Protein AF-A0AAV6GDS0-F1 (afdb_monomer_lite)

Sequence (138 aa):
MDAKEGCFVAPHELSKVPKVHETLMNHQDGFQWICKDRSCRGMASVRKGTIFRRSRRSLQNHLEFIYRFSQGLIMRQVDLMDDGVAASSRTLTRMAATLRKVCVRAVNKLKRCGKMRVGGRRFVMLDESNFSHKRKVK

Secondary structure (DSSP, 8-state):
-----EEEE-GGGGGGS---------TTS--EEEE--TT---EEETTTTSTTTT-SS-HHHHHHHHHHHHT-----HHHHHHTTS-S-HHHHHHHHHHHHHHHHHHHHHHHHTTS---S-SSS----GGG--PPP---

Organism: NCBI:txid278164

pLDDT: mean 73.12, std 16.34, range [35.19, 92.81]

Radius of gyration: 20.36 Å; chains: 1; bounding box: 48×62×45 Å

Structure (mmCIF, N/CA/C/O backbone):
data_AF-A0AAV6GDS0-F1
#
_entry.id   AF-A0AAV6GDS0-F1
#
loop_
_atom_site.group_PDB
_atom_site.id
_atom_site.type_symbol
_atom_site.label_atom_id
_atom_site.label_alt_id
_atom_site.label_comp_id
_atom_site.label_asym_id
_atom_site.label_entity_id
_atom_site.label_seq_id
_atom_site.pdbx_PDB_ins_code
_atom_site.Cartn_x
_atom_site.Cartn_y
_atom_site.Cartn_z
_atom_site.occupancy
_atom_site.B_iso_or_equiv
_atom_site.auth_seq_id
_atom_site.auth_comp_id
_atom_site.auth_asym_id
_atom_site.auth_atom_id
_atom_site.pdbx_PDB_model_num
ATOM 1 N N . MET A 1 1 ? 9.641 17.141 11.673 1.00 35.38 1 MET A N 1
ATOM 2 C CA . MET A 1 1 ? 10.072 17.082 10.259 1.00 35.38 1 MET A CA 1
ATOM 3 C C . MET A 1 1 ? 9.003 17.790 9.467 1.00 35.38 1 MET A C 1
ATOM 5 O O . MET A 1 1 ? 8.058 17.161 9.003 1.00 35.38 1 MET A O 1
ATOM 9 N N . ASP A 1 2 ? 9.121 19.108 9.436 1.00 35.19 2 ASP A N 1
ATOM 10 C CA . ASP A 1 2 ? 8.213 20.001 8.736 1.00 35.19 2 ASP A CA 1
ATOM 11 C C . ASP A 1 2 ? 8.459 19.847 7.239 1.00 35.19 2 ASP A C 1
ATOM 13 O O . ASP A 1 2 ? 9.539 20.148 6.727 1.00 35.19 2 ASP A O 1
ATOM 17 N N . ALA A 1 3 ? 7.485 19.264 6.548 1.00 40.69 3 ALA A N 1
ATOM 18 C CA . ALA A 1 3 ? 7.530 19.120 5.106 1.00 40.69 3 ALA A CA 1
ATOM 19 C C . ALA A 1 3 ? 7.285 20.502 4.487 1.00 40.69 3 ALA A C 1
ATOM 21 O O . ALA A 1 3 ? 6.141 20.914 4.326 1.00 40.69 3 ALA A O 1
ATOM 22 N N . LYS A 1 4 ? 8.364 21.227 4.167 1.00 49.06 4 LYS A N 1
ATOM 23 C CA . LYS A 1 4 ? 8.289 22.384 3.267 1.00 49.06 4 LYS A CA 1
ATOM 24 C C . LYS A 1 4 ? 7.698 21.920 1.931 1.00 49.06 4 LYS A C 1
ATOM 26 O O . LYS A 1 4 ? 8.070 20.857 1.432 1.00 49.06 4 LYS A O 1
ATOM 31 N N . GLU A 1 5 ? 6.775 22.696 1.373 1.00 48.03 5 GLU A N 1
ATOM 32 C CA . GLU A 1 5 ? 6.089 22.376 0.119 1.00 48.03 5 GLU A CA 1
ATOM 33 C C . GLU A 1 5 ? 7.101 22.136 -1.019 1.00 48.03 5 GLU A C 1
ATOM 35 O O . GLU A 1 5 ? 7.875 23.014 -1.404 1.00 48.03 5 GLU A O 1
ATOM 40 N N . GLY A 1 6 ? 7.123 20.914 -1.552 1.00 52.50 6 GLY A N 1
ATOM 41 C CA . GLY A 1 6 ? 7.966 20.507 -2.679 1.00 52.50 6 GLY A CA 1
ATOM 42 C C . GLY A 1 6 ? 7.116 20.009 -3.842 1.00 52.50 6 GLY A C 1
ATOM 43 O O . GLY A 1 6 ? 5.959 19.639 -3.646 1.00 52.50 6 GLY A O 1
ATOM 44 N N . CYS A 1 7 ? 7.671 20.008 -5.054 1.00 51.41 7 CYS A N 1
ATOM 45 C CA . CYS A 1 7 ? 7.001 19.436 -6.226 1.00 51.41 7 CYS A CA 1
ATOM 46 C C . CYS A 1 7 ? 7.580 18.066 -6.578 1.00 51.41 7 CYS A C 1
ATOM 48 O O . CYS A 1 7 ? 8.773 17.804 -6.404 1.00 51.41 7 CYS A O 1
ATOM 50 N N . PHE A 1 8 ? 6.713 17.209 -7.110 1.00 53.47 8 PHE A N 1
ATOM 51 C CA . PHE A 1 8 ? 7.112 15.985 -7.788 1.00 53.47 8 PHE A CA 1
ATOM 52 C C . PHE A 1 8 ? 7.500 16.327 -9.220 1.00 53.47 8 PHE A C 1
ATOM 54 O O . PHE A 1 8 ? 6.746 17.015 -9.903 1.00 53.47 8 PHE A O 1
ATOM 61 N N . VAL A 1 9 ? 8.659 15.847 -9.662 1.00 56.19 9 VAL A N 1
ATOM 62 C CA . VAL A 1 9 ? 9.101 16.006 -11.050 1.00 56.19 9 VAL A CA 1
ATOM 63 C C . VAL A 1 9 ? 9.159 14.632 -11.701 1.00 56.19 9 VAL A C 1
ATOM 65 O O . VAL A 1 9 ? 9.757 13.694 -11.160 1.00 56.19 9 VAL A O 1
ATOM 68 N N . ALA A 1 10 ? 8.473 14.503 -12.836 1.00 51.62 10 ALA A N 1
ATOM 69 C CA . ALA A 1 10 ? 8.442 13.279 -13.621 1.00 51.62 10 ALA A CA 1
ATOM 70 C C . ALA A 1 10 ? 9.762 13.091 -14.399 1.00 51.62 10 ALA A C 1
ATOM 72 O O . ALA A 1 10 ? 10.412 14.079 -14.743 1.00 51.62 10 ALA A O 1
ATOM 73 N N . PRO A 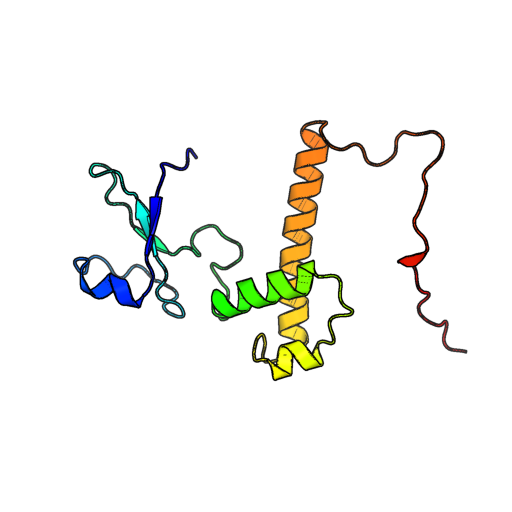1 11 ? 10.155 11.848 -14.738 1.00 52.56 11 PRO A N 1
ATOM 74 C CA . PRO A 1 11 ? 11.437 11.556 -15.384 1.00 52.56 11 PRO A CA 1
ATOM 75 C C . PRO A 1 11 ? 11.682 12.319 -16.691 1.00 52.56 11 PRO A C 1
ATOM 77 O O . PRO A 1 11 ? 12.807 12.725 -16.961 1.00 52.56 11 PRO A O 1
ATOM 80 N N . HIS A 1 12 ? 10.629 12.564 -17.475 1.00 52.09 12 HIS A N 1
ATOM 81 C CA . HIS A 1 12 ? 10.704 13.312 -18.734 1.00 52.09 12 HIS A CA 1
ATOM 82 C C . HIS A 1 12 ? 11.074 14.800 -18.539 1.00 52.09 12 HIS A C 1
ATOM 84 O O . HIS A 1 12 ? 11.616 15.433 -19.442 1.00 52.09 12 HIS A O 1
ATOM 90 N N . GLU A 1 13 ? 10.838 15.365 -17.353 1.00 50.75 13 GLU A N 1
ATOM 91 C CA . GLU A 1 13 ? 11.109 16.777 -17.050 1.00 50.75 13 GLU A CA 1
ATOM 92 C C . GLU A 1 13 ? 12.487 17.016 -16.408 1.00 50.75 13 GLU A C 1
ATOM 94 O O . GLU A 1 13 ? 12.908 18.160 -16.228 1.00 50.75 13 GLU A O 1
ATOM 99 N N . LEU A 1 14 ? 13.236 15.948 -16.106 1.00 51.78 14 LEU A N 1
ATOM 100 C CA . LEU A 1 14 ? 14.570 16.024 -15.496 1.00 51.78 14 LEU A CA 1
ATOM 101 C C . LEU A 1 14 ? 15.680 16.447 -16.470 1.00 51.78 14 LEU A C 1
ATOM 103 O O . LEU A 1 14 ? 16.793 16.733 -16.033 1.00 51.78 14 LEU A O 1
ATOM 107 N N . SER A 1 15 ? 15.391 16.554 -17.770 1.00 50.75 15 SER A N 1
ATOM 108 C CA . SER A 1 15 ? 16.343 17.012 -18.796 1.00 50.75 15 SER A CA 1
ATOM 109 C C . SER A 1 15 ? 16.794 18.472 -18.626 1.00 50.75 15 SER A C 1
ATOM 111 O O . SER A 1 15 ? 17.745 18.895 -19.279 1.00 50.75 15 SER A O 1
ATOM 113 N N . LYS A 1 16 ? 16.151 19.239 -17.732 1.00 49.41 16 LYS A N 1
ATOM 114 C CA . LYS A 1 16 ? 16.438 20.661 -17.473 1.00 49.41 16 LYS A CA 1
ATOM 115 C C . LYS A 1 16 ? 17.157 20.940 -16.143 1.00 49.41 16 LYS A C 1
ATOM 117 O O . LYS A 1 16 ? 17.381 22.104 -15.819 1.00 49.41 16 LYS A O 1
ATOM 122 N N . VAL A 1 17 ? 17.508 19.917 -15.355 1.00 45.34 17 VAL A N 1
ATOM 123 C CA . VAL A 1 17 ? 18.091 20.092 -14.008 1.00 45.34 17 VAL A CA 1
ATOM 124 C C . VAL A 1 17 ? 19.580 19.700 -14.015 1.00 45.34 17 VAL A C 1
ATOM 126 O O . VAL A 1 17 ? 19.916 18.635 -14.534 1.00 45.34 17 VAL A O 1
ATOM 129 N N . PRO A 1 18 ? 20.498 20.529 -13.471 1.00 40.62 18 PRO A N 1
ATOM 130 C CA . PRO A 1 18 ? 21.933 20.258 -13.532 1.00 40.62 18 PRO A CA 1
ATOM 131 C C . PRO A 1 18 ? 22.305 18.959 -12.800 1.00 40.62 18 PRO A C 1
ATOM 133 O O . PRO A 1 18 ? 21.853 18.702 -11.683 1.00 40.62 18 PRO A O 1
ATOM 136 N N . LYS A 1 19 ? 23.156 18.150 -13.446 1.00 46.06 19 LYS A N 1
ATOM 137 C CA . LYS A 1 19 ? 23.691 16.879 -12.935 1.00 46.06 19 LYS A CA 1
ATOM 138 C C . LYS A 1 19 ? 24.546 17.131 -11.691 1.00 46.06 19 LYS A C 1
ATOM 140 O O . LYS A 1 19 ? 25.670 17.605 -11.822 1.00 46.06 19 LYS A O 1
ATOM 145 N N . VAL A 1 20 ? 24.056 16.796 -10.496 1.00 42.03 20 VAL A N 1
ATOM 146 C CA . VAL A 1 20 ? 24.884 16.803 -9.279 1.00 42.03 20 VAL A CA 1
ATOM 147 C C . VAL A 1 20 ? 24.589 15.578 -8.409 1.00 42.03 20 VAL A C 1
ATOM 149 O O . VAL A 1 20 ? 23.449 15.319 -8.039 1.00 42.03 20 VAL A O 1
ATOM 152 N N . HIS A 1 21 ? 25.672 14.865 -8.085 1.00 39.78 21 HIS A N 1
ATOM 153 C CA . HIS A 1 21 ? 25.831 13.782 -7.109 1.00 39.78 21 HIS A CA 1
ATOM 154 C C . HIS A 1 21 ? 24.886 12.572 -7.205 1.00 39.78 21 HIS A C 1
ATOM 156 O O . HIS A 1 21 ? 23.837 12.474 -6.564 1.00 39.78 21 HIS A O 1
ATOM 162 N N . GLU A 1 22 ? 25.386 11.571 -7.927 1.00 41.44 22 GLU A N 1
ATOM 163 C CA . GLU A 1 22 ? 24.887 10.204 -8.059 1.00 41.44 22 GLU A CA 1
ATOM 164 C C . GLU A 1 22 ? 24.942 9.458 -6.711 1.00 41.44 22 GLU A C 1
ATOM 166 O O . GLU A 1 22 ? 25.819 8.652 -6.415 1.00 41.44 22 GLU A O 1
ATOM 171 N N . THR A 1 23 ? 24.010 9.781 -5.816 1.00 42.41 23 THR A N 1
ATOM 172 C CA . THR A 1 23 ? 23.946 9.180 -4.480 1.00 42.41 23 THR A CA 1
ATOM 173 C C . THR A 1 23 ? 23.033 7.961 -4.525 1.00 42.41 23 THR A C 1
ATOM 175 O O . THR A 1 23 ? 21.845 8.108 -4.253 1.00 42.41 23 THR A O 1
ATOM 178 N N . LEU A 1 24 ? 23.566 6.781 -4.881 1.00 41.84 24 LEU A N 1
ATOM 179 C CA . LEU A 1 24 ? 22.931 5.448 -4.752 1.00 41.84 24 LEU A CA 1
ATOM 180 C C . LEU A 1 24 ? 21.395 5.480 -4.904 1.00 41.84 24 LEU A C 1
ATOM 182 O O . LEU A 1 24 ? 20.635 5.068 -4.019 1.00 41.84 24 LEU A O 1
ATOM 186 N N . MET A 1 25 ? 20.930 6.055 -6.013 1.00 46.09 25 MET A N 1
ATOM 187 C CA . MET A 1 25 ? 19.513 6.134 -6.326 1.00 46.09 25 MET A CA 1
ATOM 188 C C . MET A 1 25 ? 19.119 4.773 -6.884 1.00 46.09 25 MET A C 1
ATOM 190 O O . MET A 1 25 ? 19.760 4.242 -7.784 1.00 46.09 25 MET A O 1
ATOM 194 N N . ASN A 1 26 ? 18.068 4.162 -6.347 1.00 47.22 26 ASN A N 1
ATOM 195 C CA . ASN A 1 26 ? 17.466 3.012 -7.007 1.00 47.22 26 ASN A CA 1
ATOM 196 C C . ASN A 1 26 ? 16.782 3.562 -8.274 1.00 47.22 26 ASN A C 1
ATOM 198 O O . ASN A 1 26 ? 15.651 4.039 -8.205 1.00 47.22 26 ASN A O 1
ATOM 202 N N . HIS A 1 27 ? 17.527 3.605 -9.386 1.00 50.94 27 HIS A N 1
ATOM 203 C CA . HIS A 1 27 ? 17.210 4.314 -10.636 1.00 50.94 27 HIS A CA 1
ATOM 204 C C . HIS A 1 27 ? 15.983 3.780 -11.386 1.00 50.94 27 HIS A C 1
ATOM 206 O O . HIS A 1 27 ? 15.658 4.297 -12.447 1.00 50.94 27 HIS A O 1
ATOM 212 N N . GLN A 1 28 ? 15.280 2.778 -10.856 1.00 58.59 28 GLN A N 1
ATOM 213 C CA . GLN A 1 28 ? 14.222 2.089 -11.593 1.00 58.59 28 GLN A CA 1
ATOM 214 C C . GLN A 1 28 ? 13.065 2.990 -12.052 1.00 58.59 28 GLN A C 1
ATOM 216 O O . GLN A 1 28 ? 12.436 2.640 -13.040 1.00 58.59 28 GLN A O 1
ATOM 221 N N . ASP A 1 29 ? 12.789 4.124 -11.392 1.00 70.69 29 ASP A N 1
ATOM 222 C CA . ASP A 1 29 ? 11.670 4.991 -11.812 1.00 70.69 29 ASP A CA 1
ATOM 223 C C . ASP A 1 29 ? 12.040 6.413 -12.217 1.00 70.69 29 ASP A C 1
ATOM 225 O O . ASP A 1 29 ? 11.181 7.129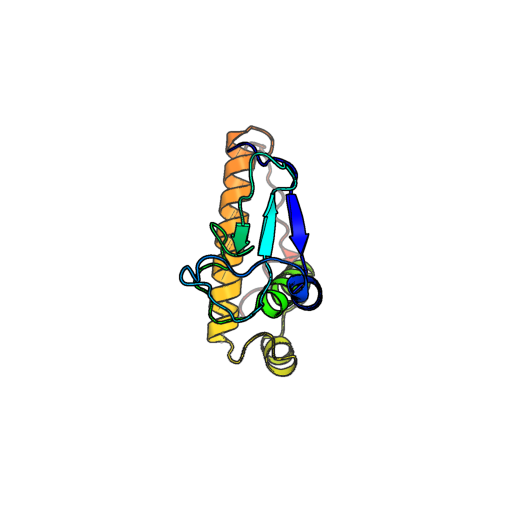 -12.712 1.00 70.69 29 ASP A O 1
ATOM 229 N N . GLY A 1 30 ? 13.241 6.891 -11.892 1.00 74.75 30 GLY A N 1
ATOM 230 C CA . GLY A 1 30 ? 13.622 8.288 -12.124 1.00 74.75 30 GLY A CA 1
ATOM 231 C C . GLY A 1 30 ? 12.842 9.364 -11.340 1.00 74.75 30 GLY A C 1
ATOM 232 O O . GLY A 1 30 ? 13.213 10.524 -11.437 1.00 74.75 30 GLY A O 1
ATOM 233 N N . PHE A 1 31 ? 11.811 9.050 -10.540 1.00 79.56 31 PHE A N 1
ATOM 234 C CA . PHE A 1 31 ? 11.043 10.078 -9.811 1.00 79.56 31 PHE A CA 1
ATOM 235 C C . PHE A 1 31 ? 11.826 10.720 -8.656 1.00 79.56 31 PHE A C 1
ATOM 237 O O . PHE A 1 31 ? 12.321 10.039 -7.743 1.00 79.56 31 PHE A O 1
ATOM 244 N N . GLN A 1 32 ? 11.842 12.054 -8.639 1.00 80.31 32 GLN A N 1
ATOM 245 C CA . GLN A 1 32 ? 12.507 12.864 -7.620 1.00 80.31 32 GLN A CA 1
ATOM 246 C C . GLN A 1 32 ? 11.532 13.848 -6.963 1.00 80.31 32 GLN A C 1
ATOM 248 O O . GLN A 1 32 ? 10.640 14.410 -7.598 1.00 80.31 32 GLN A O 1
ATOM 253 N N . TRP A 1 33 ? 11.715 14.038 -5.660 1.00 78.19 33 TRP A N 1
ATOM 254 C CA . TRP A 1 33 ? 11.153 15.144 -4.903 1.00 78.19 33 TRP A CA 1
ATOM 255 C C . TRP A 1 33 ? 12.156 16.291 -4.908 1.00 78.19 33 TRP A C 1
ATOM 257 O O . TRP A 1 33 ? 13.333 16.092 -4.579 1.00 78.19 33 TRP A O 1
ATOM 267 N N . ILE A 1 34 ? 11.676 17.479 -5.266 1.00 79.75 34 ILE A N 1
ATOM 268 C CA . ILE A 1 34 ? 12.476 18.699 -5.295 1.00 79.75 34 ILE A CA 1
ATOM 269 C C . ILE A 1 34 ? 11.825 19.726 -4.370 1.00 79.75 34 ILE A C 1
ATOM 271 O O . ILE A 1 34 ? 10.640 20.055 -4.502 1.00 79.75 34 ILE A O 1
ATOM 275 N N . CYS A 1 35 ? 12.613 20.233 -3.426 1.00 77.56 35 CYS A N 1
ATOM 276 C CA . CYS A 1 35 ? 12.228 21.355 -2.579 1.00 77.56 35 CYS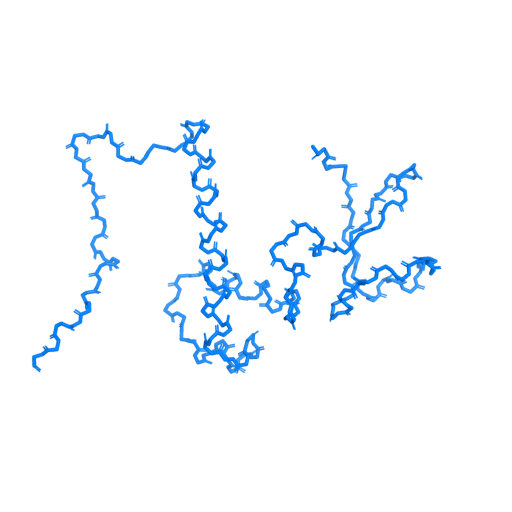 A CA 1
ATOM 277 C C . CYS A 1 35 ? 12.116 22.625 -3.440 1.00 77.56 35 CYS A C 1
ATOM 279 O O . CYS A 1 35 ? 13.044 22.956 -4.176 1.00 77.56 35 CYS A O 1
ATOM 281 N N . LYS A 1 36 ? 10.981 23.333 -3.372 1.00 72.56 36 LYS A N 1
ATOM 282 C CA . LYS A 1 36 ? 10.753 24.555 -4.173 1.00 72.56 36 LYS A CA 1
ATOM 283 C C . LYS A 1 36 ? 11.480 25.784 -3.633 1.00 72.56 36 LYS A C 1
ATOM 285 O O . LYS A 1 36 ? 11.626 26.784 -4.332 1.00 72.56 36 LYS A O 1
ATOM 290 N N . ASP A 1 37 ? 11.884 25.731 -2.373 1.00 73.88 37 ASP A N 1
ATOM 291 C CA . ASP A 1 37 ? 12.536 26.835 -1.691 1.00 73.88 37 ASP A CA 1
ATOM 292 C C . ASP A 1 37 ? 13.962 27.012 -2.239 1.00 73.88 37 ASP A C 1
ATOM 294 O O . ASP A 1 37 ? 14.782 26.098 -2.200 1.00 73.88 37 ASP A O 1
ATOM 298 N N . ARG A 1 38 ? 14.272 28.211 -2.749 1.00 68.12 38 ARG A N 1
ATOM 299 C CA . ARG A 1 38 ? 15.573 28.526 -3.368 1.00 68.12 38 ARG A CA 1
ATOM 300 C C . ARG A 1 38 ? 16.752 28.374 -2.401 1.00 68.12 38 ARG A C 1
ATOM 302 O O . ARG A 1 38 ? 17.874 28.157 -2.861 1.00 68.12 38 ARG A O 1
ATOM 309 N N . SER A 1 39 ? 16.502 28.475 -1.092 1.00 72.94 39 SER A N 1
ATOM 310 C CA . SER A 1 39 ? 17.499 28.255 -0.033 1.00 72.94 39 SER A CA 1
ATOM 311 C C . SER A 1 39 ? 17.762 26.767 0.234 1.00 72.94 39 SER A C 1
ATOM 313 O O . SER A 1 39 ? 18.846 26.371 0.654 1.00 72.94 39 SER A O 1
ATOM 315 N N . CYS A 1 40 ? 16.775 25.927 -0.068 1.00 67.94 40 CYS A N 1
ATOM 316 C CA . CYS A 1 40 ? 16.741 24.490 0.131 1.00 67.94 40 CYS A CA 1
ATOM 317 C C . CYS A 1 40 ? 16.776 23.848 -1.255 1.00 67.94 40 C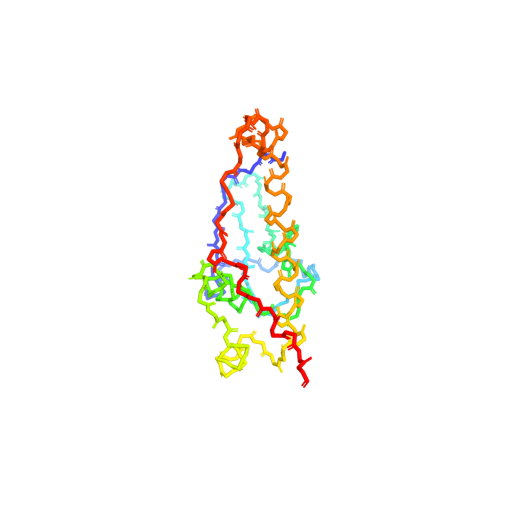YS A C 1
ATOM 319 O O . CYS A 1 40 ? 15.776 23.355 -1.747 1.00 67.94 40 CYS A O 1
ATOM 321 N N . ARG A 1 41 ? 17.929 23.812 -1.932 1.00 65.62 41 ARG A N 1
ATOM 322 C CA . ARG A 1 41 ? 18.072 23.058 -3.202 1.00 65.62 41 ARG A CA 1
ATOM 323 C C . ARG A 1 41 ? 18.105 21.537 -2.972 1.00 65.62 41 ARG A C 1
ATOM 325 O O . ARG A 1 41 ? 18.866 20.809 -3.602 1.00 65.62 41 ARG A O 1
ATOM 332 N N . GLY A 1 42 ? 17.326 21.058 -2.005 1.00 73.75 42 GLY A N 1
ATOM 333 C CA . GLY A 1 42 ? 17.274 19.667 -1.599 1.00 73.75 42 GLY A CA 1
ATOM 334 C C . GLY A 1 42 ? 16.561 18.828 -2.648 1.00 73.75 42 GLY A C 1
ATOM 335 O O . GLY A 1 42 ? 15.398 19.075 -2.967 1.00 73.75 42 GLY A O 1
ATOM 336 N N . MET A 1 43 ? 17.255 17.805 -3.134 1.00 75.12 43 MET A N 1
ATOM 337 C CA . MET A 1 43 ? 16.715 16.780 -4.015 1.00 75.12 43 MET A CA 1
ATOM 338 C C . MET A 1 43 ? 16.766 15.431 -3.300 1.00 75.12 43 MET A C 1
ATOM 340 O O . MET A 1 43 ? 17.757 15.078 -2.654 1.00 75.12 43 MET A O 1
ATOM 344 N N . ALA A 1 44 ? 15.689 14.659 -3.392 1.00 77.62 44 ALA A N 1
ATOM 345 C CA . ALA A 1 44 ? 15.645 13.309 -2.850 1.00 77.62 44 ALA A CA 1
ATOM 346 C C . ALA A 1 44 ? 14.788 12.405 -3.730 1.00 77.62 44 ALA A C 1
ATOM 348 O O . ALA A 1 44 ? 13.795 12.845 -4.294 1.00 77.62 44 ALA A O 1
ATOM 349 N N . SER A 1 45 ? 15.109 11.112 -3.803 1.00 79.25 45 SER A N 1
ATOM 350 C CA . SER A 1 45 ? 14.163 10.149 -4.374 1.00 79.25 45 SER A CA 1
ATOM 351 C C . SER A 1 45 ? 12.849 10.181 -3.594 1.00 79.25 45 SER A C 1
ATOM 353 O O . SER A 1 45 ? 12.861 10.165 -2.361 1.00 79.25 45 SER A O 1
ATOM 355 N N . VAL A 1 46 ? 11.726 10.091 -4.309 1.00 81.44 46 VAL A N 1
ATOM 356 C CA . VAL A 1 46 ? 10.382 9.910 -3.723 1.00 81.44 46 VAL A CA 1
ATOM 357 C C . VAL A 1 46 ? 10.310 8.660 -2.828 1.00 81.44 46 VAL A C 1
ATOM 359 O O . VAL A 1 46 ? 9.490 8.556 -1.916 1.00 81.44 46 VAL A O 1
ATOM 362 N N . ARG A 1 47 ? 11.216 7.698 -3.032 1.00 82.88 47 ARG A N 1
ATOM 363 C CA . ARG A 1 47 ? 11.312 6.481 -2.221 1.00 82.88 47 ARG A CA 1
ATOM 364 C C . ARG A 1 47 ? 12.070 6.672 -0.908 1.00 82.88 47 ARG A C 1
ATOM 366 O O . ARG A 1 47 ? 12.068 5.774 -0.062 1.00 82.88 47 ARG A O 1
ATOM 373 N N . LYS A 1 48 ? 12.777 7.789 -0.721 1.00 84.12 48 LYS A N 1
ATOM 374 C CA . LYS A 1 48 ? 13.606 8.014 0.468 1.00 84.12 48 LYS A CA 1
ATOM 375 C C . LYS A 1 48 ? 12.712 8.110 1.706 1.00 84.12 48 LYS A C 1
ATOM 377 O O . LYS A 1 48 ? 11.778 8.894 1.754 1.00 84.12 48 LYS A O 1
ATOM 382 N N . GLY A 1 49 ? 13.001 7.287 2.715 1.00 82.38 49 GLY A N 1
ATOM 383 C CA . GLY A 1 49 ? 12.238 7.263 3.971 1.00 82.38 49 GLY A CA 1
ATOM 384 C C . GLY A 1 49 ? 10.855 6.604 3.887 1.00 82.38 49 GLY A C 1
ATOM 385 O O . GLY A 1 49 ? 10.159 6.558 4.897 1.00 82.38 49 GLY A O 1
ATOM 386 N N . THR A 1 50 ? 10.463 6.052 2.733 1.00 85.94 50 THR A N 1
ATOM 387 C CA . THR A 1 50 ? 9.155 5.406 2.546 1.00 85.94 50 THR A CA 1
ATOM 388 C C . THR A 1 50 ? 9.268 3.880 2.487 1.00 85.94 50 THR A C 1
ATOM 390 O O . THR A 1 50 ? 10.362 3.303 2.481 1.00 85.94 50 THR A O 1
ATOM 393 N N . ILE A 1 51 ? 8.120 3.198 2.413 1.00 87.94 51 ILE A N 1
ATOM 394 C CA . ILE A 1 51 ? 8.042 1.736 2.256 1.00 87.94 51 ILE A CA 1
ATOM 395 C C . ILE A 1 51 ? 8.615 1.231 0.918 1.00 87.94 51 ILE A C 1
ATOM 397 O O . ILE A 1 51 ? 8.866 0.036 0.772 1.00 87.94 51 ILE A O 1
ATOM 401 N N . PHE A 1 52 ? 8.879 2.128 -0.036 1.00 87.62 52 PHE A N 1
ATOM 402 C CA . PHE A 1 52 ? 9.363 1.793 -1.378 1.00 87.62 52 PHE A CA 1
ATOM 403 C C . PHE A 1 52 ? 10.897 1.781 -1.495 1.00 87.62 52 PHE A C 1
ATOM 405 O O . PHE A 1 52 ? 11.425 1.300 -2.500 1.00 87.62 52 PHE A O 1
ATOM 412 N N . ARG A 1 53 ? 11.627 2.268 -0.474 1.00 83.94 53 ARG A N 1
ATOM 413 C CA . ARG A 1 53 ? 13.086 2.516 -0.509 1.00 83.94 53 ARG A CA 1
ATOM 414 C C . ARG A 1 53 ? 13.929 1.328 -0.975 1.00 83.94 53 ARG A C 1
ATOM 416 O O . ARG A 1 53 ? 14.867 1.508 -1.738 1.00 83.94 53 ARG A O 1
ATOM 423 N N . ARG A 1 54 ? 13.628 0.125 -0.482 1.00 83.50 54 ARG A N 1
ATOM 424 C CA . ARG A 1 54 ? 14.410 -1.103 -0.742 1.00 83.50 54 ARG A CA 1
ATOM 425 C C . ARG A 1 54 ? 13.713 -2.067 -1.701 1.00 83.50 54 ARG A C 1
ATOM 427 O O . ARG A 1 54 ? 14.116 -3.221 -1.819 1.00 83.50 54 ARG A O 1
ATOM 434 N N . SER A 1 55 ? 12.629 -1.633 -2.339 1.00 83.94 55 SER A N 1
ATOM 435 C CA . SER A 1 55 ? 11.915 -2.486 -3.279 1.00 83.94 55 SER A CA 1
ATOM 436 C C . SER A 1 55 ? 12.583 -2.453 -4.650 1.00 83.94 55 SER A C 1
ATOM 438 O O . SER A 1 55 ? 12.957 -1.385 -5.119 1.00 83.94 55 SER A O 1
ATOM 440 N N . ARG A 1 56 ? 12.690 -3.620 -5.292 1.00 84.12 56 ARG A N 1
ATOM 441 C CA . ARG A 1 56 ? 13.120 -3.775 -6.695 1.00 84.12 56 ARG A CA 1
ATOM 442 C C . ARG A 1 56 ? 11.964 -3.656 -7.699 1.00 84.12 56 ARG A C 1
ATOM 444 O O . ARG A 1 56 ? 12.132 -3.997 -8.865 1.00 84.12 56 ARG A O 1
ATOM 451 N N . ARG A 1 57 ? 10.765 -3.314 -7.220 1.00 85.88 57 ARG A N 1
ATOM 452 C CA . ARG A 1 57 ? 9.592 -3.040 -8.057 1.00 85.88 57 ARG A CA 1
ATOM 453 C C . ARG A 1 57 ? 9.480 -1.548 -8.268 1.00 85.88 57 ARG A C 1
ATOM 455 O O . ARG A 1 57 ? 9.797 -0.802 -7.334 1.00 85.88 57 ARG A O 1
ATOM 462 N N . SER A 1 58 ? 9.005 -1.155 -9.446 1.00 87.81 58 SER A N 1
ATOM 463 C CA . SER A 1 58 ? 8.793 0.242 -9.802 1.00 87.81 58 SER A CA 1
ATOM 464 C C . SER A 1 58 ? 7.765 0.911 -8.878 1.00 87.81 58 SER A C 1
ATOM 466 O O . SER A 1 58 ? 6.964 0.239 -8.220 1.00 87.81 58 SER A O 1
ATOM 468 N N . LEU A 1 59 ? 7.808 2.237 -8.781 1.00 87.12 59 LEU A N 1
ATOM 469 C CA . LEU A 1 59 ? 6.878 3.009 -7.965 1.00 87.12 59 LEU A CA 1
ATOM 470 C C . LEU A 1 59 ? 5.474 2.889 -8.556 1.00 87.12 59 LEU A C 1
ATOM 472 O O . LEU A 1 59 ? 4.527 2.715 -7.800 1.00 87.12 59 LEU A O 1
ATOM 476 N N . GLN A 1 60 ? 5.366 2.874 -9.887 1.00 87.75 60 GLN A N 1
ATOM 477 C CA . GLN A 1 60 ? 4.122 2.612 -10.608 1.00 87.75 60 GLN A CA 1
ATOM 478 C C . GLN A 1 60 ? 3.485 1.289 -10.167 1.00 87.75 60 GLN A C 1
ATOM 480 O O . GLN A 1 60 ? 2.347 1.304 -9.710 1.00 87.75 60 GLN A O 1
ATOM 485 N N . ASN A 1 61 ? 4.235 0.179 -10.167 1.00 89.56 61 ASN A N 1
ATOM 486 C CA . ASN A 1 61 ? 3.705 -1.119 -9.734 1.00 89.56 61 ASN A CA 1
ATOM 487 C C . ASN A 1 61 ? 3.267 -1.102 -8.262 1.00 89.56 61 ASN A C 1
ATOM 489 O O . ASN A 1 61 ? 2.315 -1.778 -7.880 1.00 89.56 61 ASN A O 1
ATOM 493 N N . HIS A 1 62 ? 3.955 -0.342 -7.401 1.00 89.94 62 HIS A N 1
ATOM 494 C CA . HIS A 1 62 ? 3.511 -0.162 -6.015 1.00 89.94 62 HIS A CA 1
ATOM 495 C C . HIS A 1 62 ? 2.198 0.608 -5.921 1.00 89.94 62 HIS A C 1
ATOM 497 O O . HIS A 1 62 ? 1.335 0.218 -5.139 1.00 89.94 62 HIS A O 1
ATOM 503 N N . LEU A 1 63 ? 2.049 1.691 -6.682 1.00 90.75 63 LEU A N 1
ATOM 504 C CA . LEU A 1 63 ? 0.839 2.511 -6.682 1.00 90.75 63 LEU A CA 1
ATOM 505 C C . LEU A 1 63 ? -0.354 1.742 -7.248 1.00 90.75 63 LEU A C 1
ATOM 507 O O . LEU A 1 63 ? -1.422 1.749 -6.640 1.00 90.75 63 LEU A O 1
ATOM 511 N N . GLU A 1 64 ? -0.152 1.015 -8.343 1.00 90.00 64 GLU A N 1
ATOM 512 C CA . GLU A 1 64 ? -1.162 0.137 -8.925 1.00 90.00 64 GLU A CA 1
ATOM 513 C C . GLU A 1 64 ? -1.579 -0.960 -7.944 1.00 90.00 64 GLU A C 1
ATOM 515 O O . GLU A 1 64 ? -2.768 -1.156 -7.690 1.00 90.00 64 GLU A O 1
ATOM 520 N N . PHE A 1 65 ? -0.610 -1.607 -7.288 1.00 90.25 65 PHE A N 1
ATOM 521 C CA . PHE A 1 65 ? -0.915 -2.578 -6.245 1.00 90.25 65 PHE A CA 1
ATOM 522 C C . PHE A 1 65 ? -1.724 -1.962 -5.098 1.00 90.25 65 PHE A C 1
ATOM 524 O O . PHE A 1 65 ? -2.673 -2.582 -4.634 1.00 90.25 65 PHE A O 1
ATOM 531 N N . ILE A 1 66 ? -1.376 -0.758 -4.628 1.00 90.62 66 ILE A N 1
ATOM 532 C CA . ILE A 1 66 ? -2.112 -0.065 -3.557 1.00 90.62 66 ILE A CA 1
ATOM 533 C C . ILE A 1 66 ? -3.549 0.236 -3.988 1.00 90.62 66 ILE A C 1
ATOM 535 O O . ILE A 1 66 ? -4.472 0.002 -3.208 1.00 90.62 66 ILE A O 1
ATOM 539 N N . TYR A 1 67 ? -3.737 0.724 -5.214 1.00 88.94 67 TYR A N 1
ATOM 540 C CA . TYR A 1 67 ? -5.052 1.005 -5.779 1.00 88.94 67 TYR A CA 1
ATOM 541 C C . TYR A 1 67 ? -5.917 -0.261 -5.796 1.00 88.94 67 TYR A C 1
ATOM 543 O O . TYR A 1 67 ? -6.971 -0.291 -5.160 1.00 88.94 67 TYR A O 1
ATOM 551 N N . ARG A 1 68 ? -5.420 -1.351 -6.390 1.00 84.50 68 ARG A N 1
ATOM 552 C CA . ARG A 1 68 ? -6.124 -2.644 -6.431 1.00 84.50 68 ARG A CA 1
ATOM 553 C C . ARG A 1 68 ? -6.370 -3.213 -5.029 1.00 84.50 68 ARG A C 1
ATOM 555 O O . ARG A 1 68 ? -7.463 -3.685 -4.732 1.00 84.50 68 ARG A O 1
ATOM 562 N N . PHE A 1 69 ? -5.385 -3.107 -4.135 1.00 84.56 69 PHE A N 1
ATOM 563 C CA . PHE A 1 69 ? -5.494 -3.530 -2.736 1.00 84.56 69 PHE A CA 1
ATOM 564 C C . PHE A 1 69 ? -6.604 -2.777 -1.991 1.00 84.56 69 PHE A C 1
ATOM 566 O O . PHE A 1 69 ? -7.312 -3.375 -1.184 1.00 84.56 69 PHE A O 1
ATOM 573 N N . SER A 1 70 ? -6.769 -1.477 -2.249 1.00 84.62 70 SER A N 1
ATOM 574 C CA . SER A 1 70 ? -7.799 -0.657 -1.596 1.00 84.62 70 SER A CA 1
ATOM 575 C C . SER A 1 70 ? -9.221 -0.937 -2.073 1.00 84.62 70 SER A C 1
ATOM 577 O O . SER A 1 70 ? -10.160 -0.670 -1.330 1.00 84.62 70 SER A O 1
ATOM 579 N N . GLN A 1 71 ? -9.392 -1.509 -3.267 1.00 81.38 71 GLN A N 1
ATOM 580 C CA . GLN A 1 71 ? -10.714 -1.809 -3.819 1.00 81.38 71 GLN A CA 1
ATOM 581 C C . GLN A 1 71 ? -11.415 -2.971 -3.106 1.00 81.38 71 GLN A C 1
ATOM 583 O O . GLN A 1 71 ? -12.591 -3.206 -3.359 1.00 81.38 71 GLN A O 1
ATOM 588 N N . GLY A 1 72 ? -10.721 -3.724 -2.243 1.00 67.88 72 GLY A N 1
ATOM 589 C CA . GLY A 1 72 ? -11.319 -4.830 -1.486 1.00 67.88 72 GLY A CA 1
ATOM 590 C C . GLY A 1 72 ? -11.805 -5.999 -2.347 1.00 67.88 72 GLY A C 1
ATOM 591 O O . GLY A 1 72 ? -12.310 -6.982 -1.808 1.00 67.88 72 GLY A O 1
ATOM 592 N N . LEU A 1 73 ? -11.624 -5.920 -3.670 1.00 55.97 73 LEU A N 1
ATOM 593 C CA . LEU A 1 73 ? -11.872 -7.012 -4.595 1.00 55.97 73 LEU A CA 1
ATOM 594 C C . LEU A 1 73 ? -11.088 -8.226 -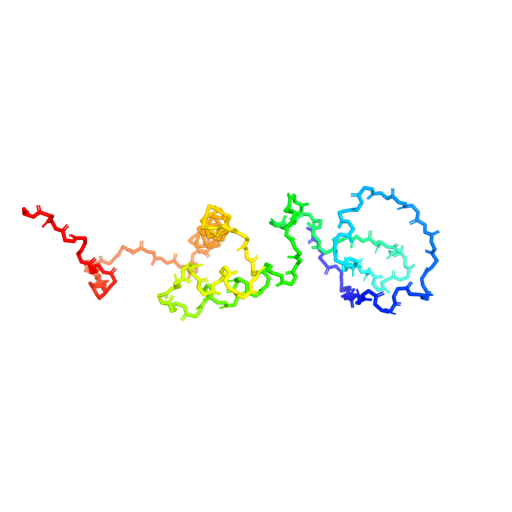4.106 1.00 55.97 73 LEU A C 1
ATOM 596 O O . LEU A 1 73 ? -9.961 -8.088 -3.617 1.00 55.97 73 LEU A O 1
ATOM 600 N N . ILE A 1 74 ? -11.689 -9.410 -4.229 1.00 57.56 74 ILE A N 1
ATOM 601 C CA . ILE A 1 74 ? -11.000 -10.688 -4.055 1.00 57.56 74 ILE A CA 1
ATOM 602 C C . ILE A 1 74 ? -9.849 -10.665 -5.058 1.00 57.56 74 ILE A C 1
ATOM 604 O O . ILE A 1 74 ? -10.029 -10.986 -6.227 1.00 57.56 74 ILE A O 1
ATOM 608 N N . MET A 1 75 ? -8.689 -10.169 -4.620 1.00 59.16 75 MET A N 1
ATOM 609 C CA . MET A 1 75 ? -7.527 -9.985 -5.469 1.00 59.16 75 MET A CA 1
ATOM 610 C C . MET A 1 75 ? -7.097 -11.377 -5.887 1.00 59.16 75 MET A C 1
ATOM 612 O O . MET A 1 75 ? -6.394 -12.074 -5.146 1.00 59.16 75 MET A O 1
ATOM 616 N N . ARG A 1 76 ? -7.529 -11.798 -7.073 1.00 69.44 76 ARG A N 1
ATOM 617 C CA . ARG A 1 76 ? -6.928 -12.937 -7.731 1.00 69.44 76 ARG A CA 1
ATOM 618 C C . ARG A 1 76 ? -5.477 -12.547 -7.927 1.00 69.44 76 ARG A C 1
ATOM 620 O O . ARG A 1 76 ? -5.146 -11.645 -8.687 1.00 69.44 76 ARG A O 1
ATOM 627 N N . GLN A 1 77 ? -4.602 -13.205 -7.176 1.00 74.56 77 GLN A N 1
ATOM 628 C CA . GLN A 1 77 ? -3.163 -13.000 -7.313 1.00 74.56 77 GLN A CA 1
ATOM 629 C C . GLN A 1 77 ? -2.720 -13.231 -8.761 1.00 74.56 77 GLN A C 1
ATOM 631 O O . GLN A 1 77 ? -1.731 -12.643 -9.168 1.00 74.56 77 GLN A O 1
ATOM 636 N N . VAL A 1 78 ? -3.472 -14.051 -9.505 1.00 77.31 78 VAL A N 1
ATOM 637 C CA . VAL A 1 78 ? -3.327 -14.298 -10.942 1.00 77.31 78 VAL A CA 1
ATOM 638 C C . VAL A 1 78 ? -3.418 -13.000 -11.742 1.00 77.31 78 VAL A C 1
ATOM 640 O O . VAL A 1 78 ? -2.457 -12.663 -12.412 1.00 77.31 78 VAL A O 1
ATOM 643 N N . ASP A 1 79 ? -4.472 -12.207 -11.564 1.00 82.62 79 ASP A N 1
ATOM 644 C CA . ASP A 1 79 ? -4.698 -11.001 -12.373 1.00 82.62 79 ASP A CA 1
ATOM 645 C C . ASP A 1 79 ? -3.593 -9.952 -12.140 1.00 82.62 79 ASP A C 1
ATOM 647 O O . ASP A 1 79 ? -3.101 -9.328 -13.067 1.00 82.62 79 ASP A O 1
ATOM 651 N N . LEU A 1 80 ? -3.099 -9.826 -10.903 1.00 83.25 80 LEU A N 1
ATOM 652 C CA . LEU A 1 80 ? -1.958 -8.952 -10.584 1.00 83.25 80 LEU A CA 1
ATOM 653 C C . LEU A 1 80 ? -0.617 -9.471 -11.131 1.00 83.25 80 LEU A C 1
ATOM 655 O O . LEU A 1 80 ? 0.350 -8.712 -11.232 1.00 83.25 80 LEU A O 1
ATOM 659 N N . MET A 1 81 ? -0.513 -10.772 -11.395 1.00 84.62 81 MET A N 1
ATOM 660 C CA . MET A 1 81 ? 0.652 -11.341 -12.070 1.00 84.62 81 MET A CA 1
ATOM 661 C C . MET A 1 81 ? 0.553 -11.130 -13.581 1.00 84.62 81 MET A C 1
ATOM 663 O O . MET A 1 81 ? 1.554 -10.737 -14.177 1.00 84.62 81 MET A O 1
ATOM 667 N N . ASP A 1 82 ? -0.637 -11.308 -14.155 1.00 85.25 82 ASP A N 1
ATOM 668 C CA . ASP A 1 82 ? -0.924 -11.090 -15.577 1.00 85.25 82 ASP A CA 1
ATOM 669 C C . ASP A 1 82 ? -0.745 -9.612 -15.965 1.00 85.25 82 ASP A C 1
ATOM 671 O O . ASP A 1 82 ? -0.078 -9.313 -16.953 1.00 85.25 82 ASP A O 1
ATOM 675 N N . ASP A 1 83 ? -1.202 -8.682 -15.117 1.00 84.62 83 ASP A N 1
ATOM 676 C CA . ASP A 1 83 ? -1.006 -7.229 -15.270 1.00 84.62 83 ASP A CA 1
ATOM 677 C C . ASP A 1 83 ? 0.468 -6.795 -15.060 1.00 84.62 83 ASP A C 1
ATOM 679 O O . ASP A 1 83 ? 0.813 -5.617 -15.140 1.00 84.62 83 ASP A O 1
ATOM 683 N N . GLY A 1 84 ? 1.381 -7.719 -14.734 1.00 83.56 84 GLY A N 1
ATOM 684 C CA . GLY A 1 84 ? 2.808 -7.423 -14.557 1.00 83.56 84 GLY A CA 1
ATOM 685 C C . GLY A 1 84 ? 3.161 -6.662 -13.269 1.00 83.56 84 GLY A C 1
ATOM 686 O O . GLY A 1 84 ? 4.336 -6.340 -13.035 1.00 83.56 84 GLY A O 1
ATOM 687 N N . VAL A 1 85 ? 2.190 -6.428 -12.376 1.00 84.94 85 VAL A N 1
ATOM 688 C CA . VAL A 1 85 ? 2.393 -5.747 -11.082 1.00 84.94 85 VAL A CA 1
ATOM 689 C C . VAL A 1 85 ? 3.460 -6.474 -10.264 1.00 84.94 85 VAL A C 1
ATOM 691 O O . VAL A 1 85 ? 4.384 -5.856 -9.712 1.00 84.94 85 VAL A O 1
ATOM 694 N N . ALA A 1 86 ? 3.397 -7.806 -10.237 1.00 84.44 86 ALA A N 1
ATOM 695 C CA . ALA A 1 86 ? 4.426 -8.636 -9.636 1.00 84.44 86 ALA A CA 1
ATOM 696 C C . ALA A 1 86 ? 4.614 -9.960 -10.377 1.00 84.44 86 ALA A C 1
ATOM 698 O O . ALA A 1 86 ? 3.661 -10.650 -10.680 1.00 84.44 86 ALA A O 1
ATOM 699 N N . ALA A 1 87 ? 5.861 -10.408 -10.517 1.00 83.50 87 ALA A N 1
ATOM 700 C CA . ALA A 1 87 ? 6.171 -11.682 -11.177 1.00 83.50 87 ALA A CA 1
ATOM 701 C C . ALA A 1 87 ? 5.835 -12.939 -10.341 1.00 83.50 87 ALA A C 1
ATOM 703 O O . ALA A 1 87 ? 6.180 -14.045 -10.733 1.00 83.50 87 ALA A O 1
ATOM 704 N N . SER A 1 88 ? 5.300 -12.791 -9.123 1.00 86.31 88 SER A N 1
ATOM 705 C CA . SER A 1 88 ? 4.945 -13.938 -8.276 1.00 86.31 88 SER A CA 1
ATOM 706 C C . SER A 1 88 ? 3.993 -13.580 -7.139 1.00 86.31 88 SER A C 1
ATOM 708 O O . SER A 1 88 ? 4.109 -12.524 -6.505 1.00 86.31 88 SER A O 1
ATOM 710 N N . SER A 1 89 ? 3.164 -14.553 -6.764 1.00 85.44 89 SER A N 1
ATOM 711 C CA . SER A 1 89 ? 2.325 -14.555 -5.557 1.00 85.44 89 SER A CA 1
ATOM 712 C C . SER A 1 89 ? 3.113 -14.255 -4.277 1.00 85.44 89 SER A C 1
ATOM 714 O O . SER A 1 89 ? 2.652 -13.517 -3.400 1.00 85.44 89 SER A O 1
ATOM 716 N N . ARG A 1 90 ? 4.353 -14.756 -4.173 1.00 88.81 90 ARG A N 1
ATOM 717 C CA . ARG A 1 90 ? 5.260 -14.463 -3.049 1.00 88.81 90 ARG A CA 1
ATOM 718 C C . ARG A 1 90 ? 5.557 -12.968 -2.934 1.00 88.81 90 ARG A C 1
ATOM 720 O O . ARG A 1 90 ? 5.628 -12.434 -1.825 1.00 88.81 90 ARG A O 1
ATOM 727 N N . THR A 1 91 ? 5.740 -12.290 -4.065 1.00 89.38 91 THR A N 1
ATOM 728 C CA . THR A 1 91 ? 5.988 -10.845 -4.103 1.00 89.38 91 THR A CA 1
ATOM 729 C C . THR A 1 91 ? 4.736 -10.077 -3.688 1.00 89.38 91 THR A C 1
ATOM 731 O O . THR A 1 91 ? 4.827 -9.232 -2.798 1.00 89.38 91 THR A O 1
ATOM 734 N N . LEU A 1 92 ? 3.568 -10.442 -4.224 1.00 88.88 92 LEU A N 1
ATOM 735 C CA . LEU A 1 92 ? 2.278 -9.852 -3.839 1.00 88.88 92 LEU A CA 1
ATOM 736 C C . LEU A 1 92 ? 2.001 -10.008 -2.341 1.00 88.88 92 LEU A C 1
ATOM 738 O O . LEU A 1 92 ? 1.634 -9.053 -1.662 1.00 88.88 92 LEU A O 1
ATOM 742 N N . THR A 1 93 ? 2.277 -11.188 -1.786 1.00 88.56 93 THR A N 1
ATOM 743 C CA . THR A 1 93 ? 2.116 -11.462 -0.352 1.00 88.56 93 THR A CA 1
ATOM 744 C C . THR A 1 93 ? 3.011 -10.557 0.499 1.00 88.56 93 THR A C 1
ATOM 746 O O . THR A 1 93 ? 2.571 -10.025 1.520 1.00 88.56 93 THR A O 1
ATOM 749 N N . ARG A 1 94 ? 4.260 -10.320 0.075 1.00 90.12 94 ARG A N 1
ATOM 750 C CA . ARG A 1 94 ? 5.181 -9.391 0.754 1.00 90.12 94 ARG A CA 1
ATOM 751 C C . ARG A 1 94 ? 4.713 -7.938 0.656 1.00 90.12 94 ARG A C 1
ATOM 753 O O . ARG A 1 94 ? 4.823 -7.205 1.643 1.00 90.12 94 ARG A O 1
ATOM 760 N N . MET A 1 95 ? 4.185 -7.525 -0.496 1.00 90.44 95 MET A N 1
ATOM 761 C CA . MET A 1 95 ? 3.616 -6.186 -0.688 1.00 90.44 95 MET A CA 1
ATOM 762 C C . MET A 1 95 ? 2.391 -5.989 0.214 1.00 90.44 95 MET A C 1
ATOM 764 O O . MET A 1 95 ? 2.370 -5.049 1.009 1.00 90.44 95 MET A O 1
ATOM 768 N N . ALA A 1 96 ? 1.454 -6.942 0.221 1.00 89.69 96 ALA A N 1
ATOM 769 C CA . ALA A 1 96 ? 0.292 -6.945 1.111 1.00 89.69 96 ALA A CA 1
ATOM 770 C C . ALA A 1 96 ? 0.698 -6.895 2.592 1.00 89.69 96 ALA A C 1
ATOM 772 O O . ALA A 1 96 ? 0.173 -6.093 3.361 1.00 89.69 96 ALA A O 1
ATOM 773 N N . ALA A 1 97 ? 1.669 -7.713 3.010 1.00 90.31 97 ALA A N 1
ATOM 774 C CA . ALA A 1 97 ? 2.170 -7.711 4.383 1.00 90.31 97 ALA A CA 1
ATOM 775 C C . ALA A 1 97 ? 2.786 -6.358 4.779 1.00 90.31 97 ALA A C 1
ATOM 777 O O . ALA A 1 97 ? 2.636 -5.914 5.919 1.00 90.31 97 ALA A O 1
ATOM 778 N N . THR A 1 98 ? 3.461 -5.686 3.845 1.00 91.56 98 THR A N 1
ATOM 779 C CA . THR A 1 98 ? 4.032 -4.353 4.071 1.00 91.56 98 THR A CA 1
ATOM 780 C C . THR A 1 98 ? 2.932 -3.305 4.234 1.00 91.56 98 THR A C 1
ATOM 782 O O . THR A 1 98 ? 2.972 -2.548 5.205 1.00 91.56 98 THR A O 1
ATOM 785 N N . LEU A 1 99 ? 1.913 -3.307 3.367 1.00 90.50 99 LEU A N 1
ATOM 786 C CA . LEU A 1 99 ? 0.767 -2.399 3.488 1.00 90.50 99 LEU A CA 1
ATOM 787 C C . LEU A 1 99 ? -0.011 -2.626 4.785 1.00 90.50 99 LEU A C 1
ATOM 789 O O . LEU A 1 99 ? -0.275 -1.669 5.507 1.00 90.50 99 LEU A O 1
ATOM 793 N N . ARG A 1 100 ? -0.272 -3.882 5.170 1.00 90.69 100 ARG A N 1
ATOM 794 C CA . ARG A 1 100 ? -0.924 -4.192 6.455 1.00 90.69 100 ARG A CA 1
ATOM 795 C C . ARG A 1 100 ? -0.169 -3.599 7.642 1.00 90.69 100 ARG A C 1
ATOM 797 O O . ARG A 1 100 ? -0.794 -3.031 8.531 1.00 90.69 100 ARG A O 1
ATOM 804 N N . LYS A 1 101 ? 1.170 -3.658 7.655 1.00 92.56 101 LYS A N 1
ATOM 805 C CA . LYS A 1 101 ? 1.982 -3.021 8.712 1.00 92.56 101 LYS A CA 1
ATOM 806 C C . LYS A 1 101 ? 1.790 -1.503 8.754 1.00 92.56 101 LYS A C 1
ATOM 808 O O . LYS A 1 101 ? 1.759 -0.931 9.842 1.00 92.56 101 LYS A O 1
ATOM 813 N N . VAL A 1 102 ? 1.658 -0.851 7.598 1.00 91.38 102 VAL A N 1
ATOM 814 C CA . VAL A 1 102 ? 1.355 0.587 7.515 1.00 91.38 102 VAL A CA 1
ATOM 815 C C . VAL A 1 102 ? -0.037 0.876 8.071 1.00 91.38 102 VAL A C 1
ATOM 817 O O . VAL A 1 102 ? -0.158 1.729 8.949 1.00 91.38 102 VAL A O 1
ATOM 820 N N . CYS A 1 103 ? -1.057 0.124 7.650 1.00 90.56 103 CYS A N 1
ATOM 821 C CA . CYS A 1 103 ? -2.425 0.260 8.154 1.00 90.56 103 CYS A CA 1
ATOM 822 C C . CYS A 1 103 ? -2.489 0.074 9.676 1.00 90.56 103 CYS A C 1
ATOM 824 O O . CYS A 1 103 ? -3.061 0.906 10.373 1.00 90.56 103 CYS A O 1
ATOM 826 N N . VAL A 1 104 ? -1.827 -0.957 10.215 1.00 91.31 104 VAL A N 1
ATOM 827 C CA . VAL A 1 104 ? -1.749 -1.205 11.665 1.00 91.31 104 VAL A CA 1
ATOM 828 C C . VAL A 1 104 ? -1.098 -0.029 12.393 1.00 91.31 104 VAL A C 1
ATOM 830 O O . VAL A 1 104 ? -1.607 0.421 13.418 1.00 91.31 104 VAL A O 1
ATOM 833 N N . ARG A 1 105 ? 0.004 0.522 11.868 1.00 92.81 105 ARG A N 1
ATOM 834 C CA . ARG A 1 105 ? 0.646 1.708 12.459 1.00 92.81 105 ARG A CA 1
ATOM 835 C C . ARG A 1 105 ? -0.266 2.934 12.428 1.00 92.81 105 ARG A C 1
ATOM 837 O O . ARG A 1 105 ? -0.311 3.661 13.419 1.00 92.81 105 ARG A O 1
ATOM 844 N N . ALA A 1 106 ? -0.990 3.152 11.332 1.00 90.56 106 ALA A N 1
ATOM 845 C CA . ALA A 1 106 ? -1.946 4.249 11.202 1.00 90.56 106 ALA A CA 1
ATOM 846 C C . ALA A 1 106 ? -3.100 4.104 12.207 1.00 90.56 106 ALA A C 1
ATOM 848 O O . ALA A 1 106 ? -3.367 5.028 12.973 1.00 90.56 106 ALA A O 1
ATOM 849 N N . VAL A 1 107 ? -3.692 2.912 12.299 1.00 90.19 107 VAL A N 1
ATOM 850 C CA . VAL A 1 107 ? -4.709 2.552 13.298 1.00 90.19 107 VAL A CA 1
ATOM 851 C C . VAL A 1 107 ? -4.197 2.776 14.723 1.00 90.19 107 VAL A C 1
ATOM 853 O O . VAL A 1 107 ? -4.873 3.408 15.530 1.00 90.19 107 VAL A O 1
ATOM 856 N N . ASN A 1 108 ? -2.981 2.331 15.042 1.00 90.62 108 ASN A N 1
ATOM 857 C CA . ASN A 1 108 ? -2.392 2.530 16.367 1.00 90.62 108 ASN A CA 1
ATOM 858 C C . ASN A 1 108 ? -2.118 4.009 16.673 1.00 90.62 108 ASN A C 1
ATOM 860 O O . ASN A 1 108 ? -2.222 4.433 17.823 1.00 90.62 108 ASN A O 1
ATOM 864 N N . LYS A 1 109 ? -1.779 4.818 15.664 1.00 92.25 109 LYS A N 1
ATOM 865 C CA . LYS A 1 109 ? -1.673 6.275 15.815 1.00 92.25 109 LYS A CA 1
ATOM 866 C C . LYS A 1 109 ? -3.040 6.889 16.128 1.00 92.25 109 LYS A C 1
ATOM 868 O O . LYS A 1 109 ? -3.132 7.666 17.071 1.00 92.25 109 LYS A O 1
ATOM 873 N N . LEU A 1 110 ? -4.092 6.495 15.409 1.00 90.00 110 LEU A N 1
ATOM 874 C CA . LEU A 1 110 ? -5.459 6.964 15.666 1.00 90.00 110 LEU A CA 1
ATOM 875 C C . LEU A 1 110 ? -5.943 6.602 17.075 1.00 90.00 110 LEU A C 1
ATOM 877 O O . LEU A 1 110 ? -6.526 7.452 17.745 1.00 90.00 110 LEU A O 1
ATOM 881 N N . LYS A 1 111 ? -5.634 5.386 17.544 1.00 87.62 111 LYS A N 1
ATOM 882 C CA . LYS A 1 111 ? -5.912 4.950 18.921 1.00 87.62 111 LYS A CA 1
ATOM 883 C C . LYS A 1 111 ? -5.217 5.835 19.956 1.00 87.62 111 LYS A C 1
ATOM 885 O O . LYS A 1 111 ? -5.866 6.319 20.874 1.00 87.62 111 LYS A O 1
ATOM 890 N N . ARG A 1 112 ? -3.912 6.089 19.790 1.00 88.50 112 ARG A N 1
ATOM 891 C CA . ARG A 1 112 ? -3.131 6.929 20.720 1.00 88.50 112 ARG A CA 1
ATOM 892 C C . ARG A 1 112 ? -3.606 8.379 20.767 1.00 88.50 112 ARG A C 1
ATOM 894 O O . ARG A 1 112 ? -3.571 8.984 21.826 1.00 88.50 112 ARG A O 1
ATOM 901 N N . CYS A 1 113 ? -4.061 8.926 19.644 1.00 89.81 113 CYS A N 1
ATOM 902 C CA . CYS A 1 113 ? -4.595 10.288 19.583 1.00 89.81 113 CYS A CA 1
ATOM 903 C C . CYS A 1 113 ? -6.059 10.398 20.054 1.00 89.81 113 CYS A C 1
ATOM 905 O O . CYS A 1 113 ? -6.659 11.451 19.867 1.00 89.81 113 CYS A O 1
ATOM 907 N N . GLY A 1 114 ? -6.671 9.321 20.563 1.00 84.38 114 GLY A N 1
ATOM 908 C CA . GLY A 1 114 ? -8.071 9.312 21.005 1.00 84.38 114 GLY A CA 1
ATOM 909 C C . GLY A 1 114 ? -9.113 9.414 19.881 1.00 84.38 114 GLY A C 1
ATOM 910 O O . GLY A 1 114 ? -10.306 9.363 20.153 1.00 84.38 114 GLY A O 1
ATOM 911 N N . LYS A 1 115 ? -8.688 9.507 18.612 1.00 85.69 115 LYS A N 1
ATOM 912 C CA . LYS A 1 115 ? -9.574 9.667 17.442 1.00 85.69 115 LYS A CA 1
ATOM 913 C C . LYS A 1 115 ? -10.264 8.373 17.015 1.00 85.69 115 LYS A C 1
ATOM 915 O O . LYS A 1 115 ? -11.169 8.405 16.191 1.00 85.69 115 LYS A O 1
ATOM 920 N N . MET A 1 116 ? -9.817 7.230 17.532 1.00 82.12 116 MET A N 1
ATOM 921 C CA . MET A 1 116 ? -10.441 5.939 17.269 1.00 82.12 116 MET A CA 1
ATOM 922 C C . MET A 1 116 ? -10.400 5.063 18.516 1.00 82.12 116 MET A C 1
ATOM 924 O O . MET A 1 116 ? -9.326 4.728 19.014 1.00 82.12 116 MET A O 1
ATOM 928 N N . ARG A 1 117 ? -11.572 4.634 18.984 1.00 79.00 117 ARG A N 1
ATOM 929 C CA . ARG A 1 117 ? -11.715 3.690 20.094 1.00 79.00 117 ARG A CA 1
ATOM 930 C C . ARG A 1 117 ? -12.243 2.371 19.544 1.00 79.00 117 ARG A C 1
ATOM 932 O O . ARG A 1 117 ? -13.325 2.325 18.974 1.00 79.00 117 ARG A O 1
ATOM 939 N N . VAL A 1 118 ? -11.451 1.311 19.679 1.00 73.12 118 VAL A N 1
ATOM 940 C CA . VAL A 1 118 ? -11.854 -0.048 19.293 1.00 73.12 118 VAL A CA 1
A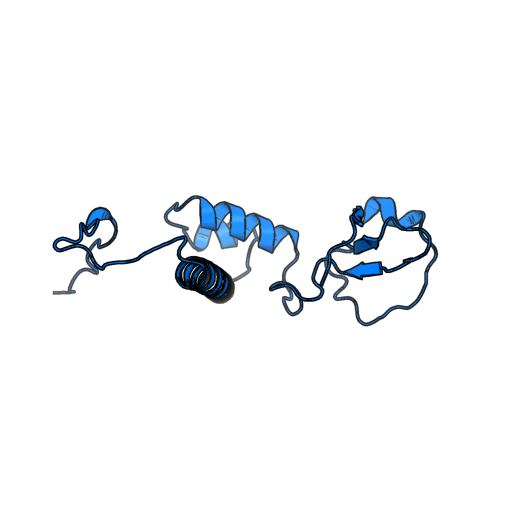TOM 941 C C . VAL A 1 118 ? -12.265 -0.774 20.568 1.00 73.12 118 VAL A C 1
ATOM 943 O O . VAL A 1 118 ? -11.437 -0.932 21.462 1.00 73.12 118 VAL A O 1
ATOM 946 N N . GLY A 1 119 ? -13.534 -1.174 20.661 1.00 67.94 119 GLY A N 1
ATOM 947 C CA . GLY A 1 119 ? -14.112 -1.755 21.876 1.00 67.94 119 GLY A CA 1
ATOM 948 C C . GLY A 1 119 ? -14.474 -0.715 22.947 1.00 67.94 119 GLY A C 1
ATOM 949 O O . GLY A 1 119 ? -14.560 0.484 22.679 1.00 67.94 119 GLY A O 1
ATOM 950 N N . GLY A 1 120 ? -14.723 -1.177 24.176 1.00 67.88 120 GLY A N 1
ATOM 951 C CA . GLY A 1 120 ? -15.118 -0.316 25.301 1.00 67.88 120 GLY A CA 1
ATOM 952 C C . GLY A 1 120 ? -16.597 0.086 25.313 1.00 67.88 120 GLY A C 1
ATOM 953 O O . GLY A 1 120 ? -16.975 0.993 26.048 1.00 67.88 120 GLY A O 1
ATOM 954 N N . ARG A 1 121 ? -17.422 -0.581 24.502 1.00 68.44 121 ARG A N 1
ATOM 955 C CA . ARG A 1 121 ? -18.885 -0.556 24.584 1.00 68.44 121 ARG A CA 1
ATOM 956 C C . ARG A 1 121 ? -19.361 -1.909 25.109 1.00 68.44 121 ARG A C 1
ATOM 958 O O . ARG A 1 121 ? -18.699 -2.916 24.878 1.00 68.44 121 ARG A O 1
ATOM 965 N N . ARG A 1 122 ? -20.500 -1.917 25.806 1.00 72.75 122 ARG A N 1
ATOM 966 C CA . ARG A 1 122 ? -21.094 -3.120 26.421 1.00 72.75 122 ARG A CA 1
ATOM 967 C C . ARG A 1 122 ? -21.414 -4.215 25.392 1.00 72.75 122 ARG A C 1
ATOM 969 O O . ARG A 1 122 ? -21.399 -5.388 25.734 1.00 72.75 122 ARG A O 1
ATOM 976 N N . PHE A 1 123 ? -21.626 -3.816 24.138 1.00 75.56 123 PHE A N 1
ATOM 977 C CA . PHE A 1 123 ? -21.829 -4.693 22.989 1.00 75.56 123 PHE A CA 1
ATOM 978 C C . PHE A 1 123 ? -20.890 -4.282 21.850 1.00 75.56 123 PHE A C 1
ATOM 980 O O . PHE A 1 123 ? -20.649 -3.089 21.631 1.00 75.56 123 PHE A O 1
ATOM 987 N N . VAL A 1 124 ? -20.364 -5.268 21.127 1.00 72.88 124 VAL A N 1
ATOM 988 C CA . VAL A 1 124 ? -19.539 -5.082 19.929 1.00 72.88 124 VAL A CA 1
ATOM 989 C C . VAL A 1 124 ? -20.266 -5.770 18.783 1.00 72.88 124 VAL A C 1
ATOM 991 O O . VAL A 1 124 ? -20.530 -6.964 18.865 1.00 72.88 124 VAL A O 1
ATOM 994 N N . MET A 1 125 ? -20.600 -5.023 17.731 1.00 69.62 125 MET A N 1
ATOM 995 C CA . MET A 1 125 ? -21.071 -5.629 16.488 1.00 69.62 125 MET A CA 1
ATOM 996 C C . MET A 1 125 ? -19.852 -6.094 15.703 1.00 69.62 125 MET A C 1
ATOM 998 O O . MET A 1 125 ? -19.005 -5.282 15.322 1.00 69.62 125 MET A O 1
ATOM 1002 N N . LEU A 1 126 ? -19.750 -7.405 15.520 1.00 73.19 126 LEU A N 1
ATOM 1003 C CA . LEU A 1 126 ? -18.813 -8.004 14.588 1.00 73.19 126 LEU A CA 1
ATOM 1004 C C . LEU A 1 126 ? -19.551 -8.203 13.272 1.00 73.19 126 LEU A C 1
ATOM 1006 O O . LEU A 1 126 ? -20.626 -8.792 13.239 1.00 73.19 126 LEU A O 1
ATOM 1010 N N . ASP A 1 127 ? -18.975 -7.685 12.198 1.00 71.69 127 ASP A N 1
ATOM 1011 C CA . ASP A 1 127 ? -19.456 -7.980 10.860 1.00 71.69 127 ASP A CA 1
ATOM 1012 C C . ASP A 1 127 ? -18.924 -9.355 10.436 1.00 71.69 127 ASP A C 1
ATOM 1014 O O . ASP A 1 127 ? -17.749 -9.515 10.089 1.00 71.69 127 ASP A O 1
ATOM 1018 N N . GLU A 1 128 ? -19.794 -10.361 10.518 1.00 65.31 128 GLU A N 1
ATOM 1019 C CA . GLU A 1 128 ? -19.484 -11.748 10.163 1.00 65.31 128 GLU A CA 1
ATOM 1020 C C . GLU A 1 128 ? -19.361 -11.978 8.652 1.00 65.31 128 GLU A C 1
ATOM 1022 O O . GLU A 1 128 ? -18.801 -12.995 8.242 1.00 65.31 128 GLU A O 1
ATOM 1027 N N . SER A 1 129 ? -19.785 -11.028 7.807 1.00 63.06 129 SER A N 1
ATOM 1028 C CA . SER A 1 129 ? -19.691 -11.167 6.344 1.00 63.06 129 SER A CA 1
ATOM 1029 C C . SER A 1 129 ? -18.245 -11.353 5.854 1.00 63.06 129 SER A C 1
ATOM 1031 O O . SER A 1 129 ? -17.993 -11.993 4.832 1.00 63.06 129 SER A O 1
ATOM 1033 N N . ASN A 1 130 ? -17.275 -10.877 6.640 1.00 60.41 130 ASN A N 1
ATOM 1034 C CA . ASN A 1 130 ? -15.844 -11.013 6.383 1.00 60.41 130 ASN A CA 1
ATOM 1035 C C . ASN A 1 130 ? -15.219 -12.301 6.960 1.00 60.41 130 ASN A C 1
ATOM 1037 O O . ASN A 1 130 ? -14.064 -12.612 6.663 1.00 60.41 130 ASN A O 1
ATOM 1041 N N . PHE A 1 131 ? -15.965 -13.078 7.751 1.00 60.44 131 PHE A N 1
ATOM 1042 C CA . PHE A 1 131 ? -15.532 -14.344 8.355 1.00 60.44 131 PHE A CA 1
ATOM 1043 C C . PHE A 1 131 ? -16.015 -15.564 7.563 1.00 60.44 131 PHE A C 1
ATOM 1045 O O . PHE A 1 131 ? -16.309 -16.608 8.144 1.00 60.44 131 PHE A O 1
ATOM 1052 N N . SER A 1 132 ? -16.062 -15.464 6.228 1.00 58.16 132 SER A N 1
ATOM 1053 C CA . SER A 1 132 ? -16.348 -16.623 5.378 1.00 58.16 132 SER A CA 1
ATOM 1054 C C . SER A 1 132 ? -15.412 -17.783 5.743 1.00 58.16 132 SER A C 1
ATOM 1056 O O . SER A 1 132 ? -14.182 -17.715 5.653 1.00 58.16 132 SER A O 1
ATOM 1058 N N . HIS A 1 133 ? -16.023 -18.830 6.289 1.00 58.62 133 HIS A N 1
ATOM 1059 C CA . HIS A 1 133 ? -15.342 -19.943 6.918 1.00 58.62 133 HIS A CA 1
ATOM 1060 C C . HIS A 1 133 ? -14.357 -20.580 5.934 1.00 58.62 133 HIS A C 1
ATOM 1062 O O . HIS A 1 133 ? -14.746 -21.029 4.853 1.00 58.62 133 HIS A O 1
ATOM 1068 N N . LYS A 1 134 ? -13.081 -20.714 6.329 1.00 58.12 134 LYS A N 1
ATOM 1069 C CA . LYS A 1 134 ? -12.249 -21.777 5.751 1.00 58.12 134 LYS A CA 1
ATOM 1070 C C . LYS A 1 134 ? -13.062 -23.061 5.885 1.00 58.12 134 LYS A C 1
ATOM 1072 O O . LYS A 1 134 ? -13.416 -23.418 7.011 1.00 58.12 134 LYS A O 1
ATOM 1077 N N . ARG A 1 135 ? -13.390 -23.729 4.770 1.00 59.53 135 ARG A N 1
ATOM 1078 C CA . ARG A 1 135 ? -14.046 -25.040 4.840 1.00 59.53 135 ARG A CA 1
ATOM 1079 C C . ARG A 1 135 ? -13.204 -25.906 5.768 1.00 59.53 135 ARG A C 1
ATOM 1081 O O . ARG A 1 135 ? -12.012 -26.091 5.521 1.00 59.53 135 ARG A O 1
ATOM 1088 N N . LYS A 1 136 ? -13.812 -26.412 6.841 1.00 63.66 136 LYS A N 1
ATOM 1089 C CA . LYS A 1 136 ? -13.260 -27.579 7.520 1.00 63.66 136 LYS A CA 1
ATOM 1090 C C . LYS A 1 136 ? -13.337 -28.690 6.478 1.00 63.66 136 LYS A C 1
ATOM 1092 O O . LYS A 1 136 ? -14.435 -29.057 6.070 1.00 63.66 136 LYS A O 1
ATOM 1097 N N . VAL A 1 137 ? -12.187 -29.087 5.944 1.00 63.56 137 VAL A N 1
ATOM 1098 C CA . VAL A 1 137 ? -12.096 -30.241 5.048 1.00 63.56 137 VAL A CA 1
ATOM 1099 C C . VAL A 1 137 ? -12.657 -31.426 5.838 1.00 63.56 137 VAL A C 1
ATOM 1101 O O . VAL A 1 137 ? -12.231 -31.638 6.974 1.00 63.56 137 VAL A O 1
ATOM 1104 N N . LYS A 1 138 ? -13.687 -32.079 5.295 1.00 45.31 138 LYS A N 1
ATOM 1105 C CA . LYS A 1 138 ? -14.162 -33.381 5.769 1.00 45.31 138 LYS A CA 1
ATOM 1106 C C . LYS A 1 138 ? -13.366 -34.458 5.057 1.00 45.31 138 LYS A C 1
ATOM 1108 O O . LYS A 1 138 ? -13.103 -34.246 3.852 1.00 45.31 138 LYS A O 1
#

Foldseek 3Di:
DDDQDWDKDAQVRCVPPDDDDPDPDLPQGNIWTAHPDPVCRDIDHPPPPHPCVPDPFYPVLLVVLVVVVVVPPPPPVVVSCVVVSDVDPVVSVVSVVSVVVVVVVVVVVCVVVVNDDDDPDPDDDDDCVVVPDPPPDD